Protein AF-T1A5P3-F1 (afdb_monomer_lite)

InterPro domains:
  IPR001851 ABC transporter, permease [PF02653] (2-160)
  IPR043428 High-affinity branched-chain amino acid transport system permease protein LivM-like [PTHR30482] (2-160)
  IPR043428 High-affinity branched-chain amino acid transport system permease protein LivM-like [cd06581] (1-160)

Organism: NCBI:txid410659

Radius of gyration: 18.09 Å; chains: 1; bounding box: 48×28×43 Å

Foldseek 3Di:
DVVQQVADAPQLVLLVVQLVLQLLLCCPVVVDDNVVSSVRSLVRSLVVLVVVLVLVVDDHPSSNVVSVVSSVVSLCVLQPPVCCVRQVHVVGGDDPDPDDPVVVVVVVVVVVVVVVVVVVPLCPDPLRVLSNVNNVPVVVSVVVVRPSSVSVSVVSSVSD

Structure (mmCIF, N/CA/C/O backbone):
data_AF-T1A5P3-F1
#
_entry.id   AF-T1A5P3-F1
#
loop_
_atom_site.group_PDB
_atom_site.id
_atom_site.type_symbol
_atom_site.label_atom_id
_atom_site.label_alt_id
_atom_site.label_comp_id
_atom_site.label_asym_id
_atom_site.label_entity_id
_atom_site.label_seq_id
_atom_site.pdbx_PDB_ins_code
_atom_site.Cartn_x
_atom_site.Cartn_y
_atom_site.Cartn_z
_atom_site.occupancy
_atom_site.B_iso_or_equiv
_atom_site.auth_seq_id
_atom_site.auth_comp_id
_atom_site.auth_asym_id
_atom_site.auth_atom_id
_atom_site.pdbx_PDB_model_num
ATOM 1 N N . LEU A 1 1 ? -6.539 3.726 6.568 1.00 57.22 1 LEU A N 1
ATOM 2 C CA . LEU A 1 1 ? -6.542 3.248 7.975 1.00 57.22 1 LEU A CA 1
ATOM 3 C C . LEU A 1 1 ? -6.589 4.391 8.999 1.00 57.22 1 LEU A C 1
ATOM 5 O O . LEU A 1 1 ? -7.622 4.535 9.638 1.00 57.22 1 LEU A O 1
ATOM 9 N N . TYR A 1 2 ? -5.571 5.257 9.094 1.00 52.81 2 TYR A N 1
ATOM 10 C CA . TYR A 1 2 ? -5.428 6.242 10.188 1.00 52.81 2 TYR A CA 1
ATOM 11 C C . TYR A 1 2 ? -6.625 7.185 10.435 1.00 52.81 2 TYR A C 1
ATOM 13 O O . TYR A 1 2 ? -6.952 7.483 11.578 1.00 52.81 2 TYR A O 1
ATOM 21 N N . GLY A 1 3 ? -7.345 7.597 9.385 1.00 58.69 3 GLY A N 1
ATOM 22 C CA . GLY A 1 3 ? -8.524 8.464 9.531 1.00 58.69 3 GLY A CA 1
ATOM 23 C C . GLY A 1 3 ? -9.823 7.747 9.917 1.00 58.69 3 GLY A C 1
ATOM 24 O O . GLY A 1 3 ? -10.703 8.368 10.507 1.00 58.69 3 GLY A O 1
ATOM 25 N N . PHE A 1 4 ? -9.955 6.454 9.608 1.00 59.78 4 PHE A N 1
ATOM 26 C CA . PHE A 1 4 ? -11.230 5.738 9.731 1.00 59.78 4 PHE A CA 1
ATOM 27 C C . PHE A 1 4 ? -11.232 4.702 10.851 1.00 59.78 4 PHE A C 1
ATOM 29 O O . PHE A 1 4 ? -12.252 4.585 11.499 1.00 59.78 4 PHE A O 1
ATOM 36 N N . THR A 1 5 ? -10.128 3.995 11.124 1.00 61.25 5 THR A N 1
ATOM 37 C CA . THR A 1 5 ? -10.111 2.870 12.083 1.00 61.25 5 THR A CA 1
ATOM 38 C C . THR A 1 5 ? -9.527 3.203 13.453 1.00 61.25 5 THR A C 1
ATOM 40 O O . THR A 1 5 ? -9.577 2.362 14.343 1.00 61.25 5 THR A O 1
ATOM 43 N N . GLY A 1 6 ? -8.940 4.391 13.636 1.00 60.41 6 GLY A N 1
ATOM 44 C CA . GLY A 1 6 ? -8.290 4.795 14.895 1.00 60.41 6 GLY A CA 1
ATOM 45 C C . GLY A 1 6 ? -6.915 4.163 15.136 1.00 60.41 6 GLY A C 1
ATOM 46 O O . GLY A 1 6 ? -6.222 4.541 16.074 1.00 60.41 6 GLY A O 1
ATOM 47 N N . TYR A 1 7 ? -6.487 3.241 14.271 1.00 67.00 7 TYR A N 1
ATOM 48 C CA . TYR A 1 7 ? -5.153 2.648 14.294 1.00 67.00 7 TYR A CA 1
ATOM 49 C C . TYR A 1 7 ? -4.200 3.461 13.423 1.00 67.00 7 TYR A C 1
ATOM 51 O O . TYR A 1 7 ? -4.523 3.771 12.275 1.00 67.00 7 TYR A O 1
ATOM 59 N N . LEU A 1 8 ? -3.005 3.753 13.940 1.00 67.44 8 LEU A N 1
ATOM 60 C CA . LEU A 1 8 ? -1.910 4.370 13.190 1.00 67.44 8 LEU A CA 1
ATOM 61 C C . LEU A 1 8 ? -0.916 3.297 12.733 1.00 67.44 8 LEU A C 1
ATOM 63 O O . LEU A 1 8 ? 0.024 3.001 13.467 1.00 67.44 8 LEU A O 1
ATOM 67 N N . PRO A 1 9 ? -1.096 2.665 11.563 1.00 73.88 9 PRO A N 1
ATOM 68 C CA . PRO A 1 9 ? -0.044 1.843 10.988 1.00 73.88 9 PRO A CA 1
ATOM 69 C C . PRO A 1 9 ? 1.048 2.764 10.444 1.00 73.88 9 PRO A C 1
ATOM 71 O O . PRO A 1 9 ? 0.818 3.488 9.479 1.00 73.88 9 PRO A O 1
ATOM 74 N N . PHE A 1 10 ? 2.242 2.721 11.024 1.00 77.19 10 PHE A N 1
ATOM 75 C CA . PHE A 1 10 ? 3.423 3.335 10.411 1.00 77.19 10 PHE A CA 1
ATOM 76 C C . PHE A 1 10 ? 4.039 2.434 9.327 1.00 77.19 10 PHE A C 1
ATOM 78 O O . PHE A 1 10 ? 4.780 2.908 8.475 1.00 77.19 10 PHE A O 1
ATOM 85 N N . GLY A 1 11 ? 3.683 1.146 9.313 1.00 79.00 11 GLY A N 1
ATOM 86 C CA . GLY A 1 11 ? 4.242 0.144 8.404 1.00 79.00 11 GLY A CA 1
ATOM 87 C C . GLY A 1 11 ? 3.749 0.154 6.954 1.00 79.00 11 GLY A C 1
ATOM 88 O O . GLY A 1 11 ? 4.204 -0.684 6.181 1.00 79.00 11 GLY A O 1
ATOM 89 N N . TYR A 1 12 ? 2.847 1.059 6.550 1.00 81.81 12 TYR A N 1
ATOM 90 C CA . TYR A 1 12 ? 2.316 1.092 5.172 1.00 81.81 12 TYR A CA 1
ATOM 91 C C . TYR A 1 12 ? 3.414 1.307 4.115 1.00 81.81 12 TYR A C 1
ATOM 93 O O . TYR A 1 12 ? 3.299 0.833 2.987 1.00 81.81 12 TYR A O 1
ATOM 101 N N . VAL A 1 13 ? 4.514 1.962 4.505 1.00 86.12 13 VAL A N 1
ATOM 102 C CA . VAL A 1 13 ? 5.706 2.156 3.667 1.00 86.12 13 VAL A CA 1
ATOM 103 C C . VAL A 1 13 ? 6.320 0.816 3.249 1.00 86.12 13 VAL A C 1
ATOM 105 O O . VAL A 1 13 ? 6.843 0.707 2.145 1.00 86.12 13 VAL A O 1
ATOM 108 N N . GLY A 1 14 ? 6.210 -0.225 4.083 1.00 86.56 14 GLY A N 1
ATOM 109 C CA . GLY A 1 14 ? 6.681 -1.570 3.750 1.00 86.56 14 GLY A CA 1
ATOM 110 C C . GLY A 1 14 ? 5.899 -2.208 2.599 1.00 86.56 14 GLY A C 1
ATOM 111 O O . GLY A 1 14 ? 6.506 -2.811 1.717 1.00 86.56 14 GLY A O 1
ATOM 112 N N . PHE A 1 15 ? 4.573 -2.031 2.565 1.00 88.31 15 PHE A N 1
ATOM 113 C CA . PHE A 1 15 ? 3.734 -2.528 1.467 1.00 88.31 15 PHE A CA 1
ATOM 114 C C . PHE A 1 15 ? 3.964 -1.756 0.175 1.00 88.31 15 PHE A C 1
ATOM 116 O O . PHE A 1 15 ? 4.165 -2.358 -0.877 1.00 88.31 15 PHE A O 1
ATOM 123 N N . TYR A 1 16 ? 4.042 -0.427 0.272 1.00 87.50 16 TYR A N 1
ATOM 124 C CA . TYR A 1 16 ? 4.423 0.407 -0.863 1.00 87.50 16 TYR A CA 1
ATOM 125 C C . TYR A 1 16 ? 5.784 -0.017 -1.436 1.00 87.50 16 TYR A C 1
ATOM 127 O O . TYR A 1 16 ? 5.924 -0.209 -2.643 1.00 87.50 16 TYR A O 1
ATOM 135 N N . GLY A 1 17 ? 6.767 -0.226 -0.555 1.00 87.56 17 GLY A N 1
ATOM 136 C CA . GLY A 1 17 ? 8.099 -0.693 -0.914 1.00 87.56 17 GLY A CA 1
ATOM 137 C C . GLY A 1 17 ? 8.065 -2.032 -1.642 1.00 87.56 17 GLY A C 1
ATOM 138 O O . GLY A 1 17 ? 8.588 -2.117 -2.748 1.00 87.56 17 GLY A O 1
ATOM 139 N N . ILE A 1 18 ? 7.421 -3.060 -1.077 1.00 89.62 18 ILE A N 1
ATOM 140 C CA . ILE A 1 18 ? 7.408 -4.391 -1.700 1.00 89.62 18 ILE A CA 1
ATOM 141 C C . ILE A 1 18 ? 6.643 -4.414 -3.026 1.00 89.62 18 ILE A C 1
ATOM 143 O O . ILE A 1 18 ? 7.068 -5.099 -3.952 1.00 89.62 18 ILE A O 1
ATOM 147 N N . GLY A 1 19 ? 5.553 -3.648 -3.148 1.00 88.38 19 GLY A N 1
ATOM 148 C CA . GLY A 1 19 ? 4.781 -3.556 -4.384 1.00 88.38 19 GLY A CA 1
ATOM 149 C C . GLY A 1 19 ? 5.577 -2.887 -5.503 1.00 88.38 19 GLY A C 1
ATOM 150 O O . GLY A 1 19 ? 5.660 -3.424 -6.608 1.00 88.38 19 GLY A O 1
ATOM 151 N N . ALA A 1 20 ? 6.232 -1.761 -5.204 1.00 87.62 20 ALA A N 1
ATOM 152 C CA . ALA A 1 20 ? 7.091 -1.065 -6.160 1.00 87.62 20 ALA A CA 1
ATOM 153 C C . ALA A 1 20 ? 8.302 -1.920 -6.569 1.00 87.62 20 ALA A C 1
ATOM 155 O O . ALA A 1 20 ? 8.635 -2.011 -7.754 1.00 87.62 20 ALA A O 1
ATOM 156 N N . TYR A 1 21 ? 8.937 -2.590 -5.604 1.00 87.94 21 TYR A N 1
ATOM 157 C CA . TYR A 1 21 ? 10.079 -3.463 -5.867 1.00 87.94 21 TYR A CA 1
ATOM 158 C C . TYR A 1 21 ? 9.684 -4.706 -6.665 1.00 87.94 21 TYR A C 1
ATOM 160 O O . TYR A 1 21 ? 10.353 -5.052 -7.633 1.00 87.94 21 TYR A O 1
ATOM 168 N N . GLY A 1 22 ? 8.567 -5.344 -6.306 1.00 87.31 22 GLY A N 1
ATOM 169 C CA . GLY A 1 22 ? 8.022 -6.499 -7.015 1.00 87.31 22 GLY A CA 1
ATOM 170 C C . GLY A 1 22 ? 7.652 -6.169 -8.459 1.00 87.31 22 GLY A C 1
ATOM 171 O O . GLY A 1 22 ? 7.980 -6.938 -9.359 1.00 87.31 22 GLY A O 1
ATOM 172 N N . ALA A 1 23 ? 7.050 -4.999 -8.703 1.00 87.19 23 ALA A N 1
ATOM 173 C CA . ALA A 1 23 ? 6.792 -4.517 -10.058 1.00 87.19 23 ALA A CA 1
ATOM 174 C C . ALA A 1 23 ? 8.096 -4.256 -10.830 1.00 87.19 23 ALA A C 1
ATOM 176 O O . ALA A 1 23 ? 8.216 -4.650 -11.986 1.00 87.19 23 ALA A O 1
ATOM 177 N N . SER A 1 24 ? 9.098 -3.652 -10.188 1.00 85.12 24 SER A N 1
ATOM 178 C CA . SER A 1 24 ? 10.391 -3.360 -10.822 1.00 85.12 24 SER A CA 1
ATOM 179 C C . SER A 1 24 ? 11.148 -4.638 -11.204 1.00 85.12 24 SER A C 1
ATOM 181 O O . SER A 1 24 ? 11.644 -4.742 -12.323 1.00 85.12 24 SER A O 1
ATOM 183 N N . LEU A 1 25 ? 11.165 -5.642 -10.322 1.00 84.88 25 LEU A N 1
ATOM 184 C CA . LEU A 1 25 ? 11.726 -6.971 -10.596 1.00 84.88 25 LEU A CA 1
ATOM 185 C C . LEU A 1 25 ? 10.986 -7.680 -11.731 1.00 84.88 25 LEU A C 1
ATOM 187 O O . LEU A 1 25 ? 11.605 -8.231 -12.634 1.00 84.88 25 LEU A O 1
ATOM 191 N N . ALA A 1 26 ? 9.654 -7.611 -11.740 1.00 86.25 26 ALA A N 1
ATOM 192 C CA . ALA A 1 26 ? 8.853 -8.176 -12.820 1.00 86.25 26 ALA A CA 1
ATOM 193 C C . ALA A 1 26 ? 9.147 -7.524 -14.185 1.00 86.25 26 ALA A C 1
ATOM 195 O O . ALA A 1 26 ? 9.086 -8.190 -15.217 1.00 86.25 26 ALA A O 1
ATOM 196 N N . MET A 1 27 ? 9.492 -6.238 -14.214 1.00 84.81 27 MET A N 1
ATOM 197 C CA . MET A 1 27 ? 9.887 -5.569 -15.457 1.00 84.81 27 MET A CA 1
ATOM 198 C C . MET A 1 27 ? 11.304 -5.945 -15.900 1.00 84.81 27 MET A C 1
ATOM 200 O O . MET A 1 27 ? 11.531 -6.070 -17.099 1.00 84.81 27 MET A O 1
ATOM 204 N N . LEU A 1 28 ? 12.243 -6.137 -14.969 1.00 82.56 28 LEU A N 1
ATOM 205 C CA . LEU A 1 28 ? 13.641 -6.439 -15.298 1.00 82.56 28 LEU A CA 1
ATOM 206 C C . LEU A 1 28 ? 13.896 -7.919 -15.589 1.00 82.56 28 LEU A C 1
ATOM 208 O O . LEU A 1 28 ? 14.503 -8.241 -16.604 1.00 82.56 28 LEU A O 1
ATOM 212 N N . ASP A 1 29 ? 13.420 -8.815 -14.727 1.00 82.25 29 ASP A N 1
ATOM 213 C CA . ASP A 1 29 ? 13.712 -10.245 -14.841 1.00 82.25 29 ASP A CA 1
ATOM 214 C C . ASP A 1 29 ? 12.717 -10.935 -15.779 1.00 82.25 29 ASP A C 1
ATOM 216 O O . ASP A 1 29 ? 13.093 -11.693 -16.676 1.00 82.25 29 ASP A O 1
ATOM 220 N N . LEU A 1 30 ? 11.424 -10.637 -15.614 1.00 80.38 30 LEU A N 1
ATOM 221 C CA . LEU A 1 30 ? 10.350 -11.259 -16.398 1.00 80.38 30 LEU A CA 1
ATOM 222 C C . LEU A 1 30 ? 10.035 -10.496 -17.694 1.00 80.38 30 LEU A C 1
ATOM 224 O O . LEU A 1 30 ? 9.206 -10.963 -18.474 1.00 80.38 30 LEU A O 1
ATOM 228 N N . HIS A 1 31 ? 10.682 -9.346 -17.933 1.00 81.94 31 HIS A N 1
ATOM 229 C CA . HIS A 1 31 ? 10.485 -8.503 -19.121 1.00 81.94 31 HIS A CA 1
ATOM 230 C C . HIS A 1 31 ? 9.005 -8.157 -19.376 1.00 81.94 31 HIS A C 1
ATOM 232 O O . HIS A 1 31 ? 8.563 -7.998 -20.518 1.00 81.94 31 HIS A O 1
ATOM 238 N N . LEU A 1 32 ? 8.211 -8.071 -18.303 1.00 83.81 32 LEU A N 1
ATOM 239 C CA . LEU A 1 32 ? 6.784 -7.795 -18.396 1.00 83.81 32 LEU A CA 1
ATOM 240 C C . LEU A 1 32 ? 6.533 -6.326 -18.743 1.00 83.81 32 LEU A C 1
ATOM 242 O O . LEU A 1 32 ? 7.243 -5.420 -18.306 1.00 83.81 32 LEU A O 1
ATOM 246 N N . ALA A 1 33 ? 5.455 -6.083 -19.492 1.00 84.81 33 ALA A N 1
ATOM 247 C CA . ALA A 1 33 ? 4.965 -4.731 -19.726 1.00 84.81 33 ALA A CA 1
ATOM 248 C C . ALA A 1 33 ? 4.577 -4.039 -18.393 1.00 84.81 33 ALA A C 1
ATOM 250 O O . ALA A 1 33 ? 4.252 -4.720 -17.415 1.00 84.81 33 ALA A O 1
ATOM 251 N N . PRO A 1 34 ? 4.530 -2.693 -18.340 1.00 81.62 34 PRO A N 1
ATOM 252 C CA . PRO A 1 34 ? 4.302 -1.959 -17.090 1.00 81.62 34 PRO A CA 1
ATOM 253 C C . PRO A 1 34 ? 3.006 -2.341 -16.357 1.00 81.62 34 PRO A C 1
ATOM 255 O O . PRO A 1 34 ? 2.985 -2.447 -15.135 1.00 81.62 34 PRO A O 1
ATOM 258 N N . VAL A 1 35 ? 1.919 -2.585 -17.098 1.00 86.44 35 VAL A N 1
ATOM 259 C CA . VAL A 1 35 ? 0.608 -2.930 -16.523 1.00 86.44 35 VAL A CA 1
ATOM 260 C C . VAL A 1 35 ? 0.615 -4.304 -15.829 1.00 86.44 35 VAL A C 1
ATOM 262 O O . VAL A 1 35 ? 0.271 -4.357 -14.649 1.00 86.44 35 VAL A O 1
ATOM 265 N N . PRO A 1 36 ? 1.012 -5.419 -16.480 1.00 87.25 36 PRO A N 1
ATOM 266 C CA . PRO A 1 36 ? 1.089 -6.714 -15.802 1.00 87.25 36 PRO A CA 1
ATOM 267 C C . PRO A 1 36 ? 2.133 -6.744 -14.678 1.00 87.25 36 PRO A C 1
ATOM 269 O O . PRO A 1 36 ? 1.903 -7.407 -13.668 1.00 87.25 36 PRO A O 1
ATOM 272 N N . ALA A 1 37 ? 3.232 -5.993 -14.798 1.00 87.88 37 ALA A N 1
ATOM 273 C CA . ALA A 1 37 ? 4.204 -5.862 -13.716 1.00 87.88 37 ALA A CA 1
ATOM 274 C C . ALA A 1 37 ? 3.620 -5.153 -12.480 1.00 87.88 37 ALA A C 1
ATOM 276 O O . ALA A 1 37 ? 3.848 -5.593 -11.354 1.00 87.88 37 ALA A O 1
ATOM 277 N N . LEU A 1 38 ? 2.805 -4.108 -12.675 1.00 87.81 38 LEU A N 1
ATOM 278 C CA . LEU A 1 38 ? 2.087 -3.440 -11.586 1.00 87.81 38 LEU A CA 1
ATOM 279 C C . LEU A 1 38 ? 1.142 -4.410 -10.862 1.00 87.81 38 LEU A C 1
ATOM 281 O O . LEU A 1 38 ? 1.131 -4.461 -9.634 1.00 87.81 38 LEU A O 1
ATOM 285 N N . VAL A 1 39 ? 0.380 -5.209 -11.618 1.00 90.88 39 VAL A N 1
ATOM 286 C CA . VAL A 1 39 ? -0.529 -6.219 -11.052 1.00 90.88 39 VAL A CA 1
ATOM 287 C C . VAL A 1 39 ? 0.253 -7.271 -10.265 1.00 90.88 39 VAL A C 1
ATOM 289 O O . VAL A 1 39 ? -0.160 -7.644 -9.170 1.00 90.88 39 VAL A O 1
ATOM 292 N N . PHE A 1 40 ? 1.405 -7.711 -10.773 1.00 91.12 40 PHE A N 1
ATOM 293 C CA . PHE A 1 40 ? 2.281 -8.626 -10.046 1.00 91.12 40 PHE A CA 1
ATOM 294 C C . PHE A 1 40 ? 2.756 -8.023 -8.715 1.00 91.12 40 PHE A C 1
ATOM 296 O O . PHE A 1 40 ? 2.620 -8.662 -7.673 1.00 91.12 40 PHE A O 1
ATOM 303 N N . GLY A 1 41 ? 3.229 -6.772 -8.724 1.00 89.75 41 GLY A N 1
ATOM 304 C CA . GLY A 1 41 ? 3.615 -6.050 -7.508 1.00 89.75 41 GLY A CA 1
ATOM 305 C C . GLY A 1 41 ? 2.474 -5.938 -6.491 1.00 89.75 41 GLY A C 1
ATOM 306 O O . GLY A 1 41 ? 2.677 -6.213 -5.309 1.00 89.75 41 GLY A O 1
ATOM 307 N N . MET A 1 42 ? 1.257 -5.626 -6.951 1.00 90.75 42 MET A N 1
ATOM 308 C CA . MET A 1 42 ? 0.055 -5.602 -6.105 1.00 90.75 42 MET A CA 1
ATOM 309 C C . MET A 1 42 ? -0.221 -6.965 -5.461 1.00 90.75 42 MET A C 1
ATOM 311 O O . MET A 1 42 ? -0.464 -7.045 -4.260 1.00 90.75 42 MET A O 1
ATOM 315 N N . VAL A 1 43 ? -0.148 -8.054 -6.232 1.00 92.69 43 VAL A N 1
ATOM 316 C CA . VAL A 1 43 ? -0.361 -9.410 -5.702 1.00 92.69 43 VAL A CA 1
ATOM 317 C C . VAL A 1 43 ? 0.683 -9.749 -4.636 1.00 92.69 43 VAL A C 1
ATOM 319 O O . VAL A 1 43 ? 0.324 -10.271 -3.582 1.00 92.69 43 VAL A O 1
ATOM 322 N N . VAL A 1 44 ? 1.956 -9.412 -4.861 1.00 91.81 44 VAL A N 1
ATOM 323 C CA . VAL A 1 44 ? 3.031 -9.632 -3.878 1.00 91.81 44 VAL A CA 1
ATOM 324 C C . VAL A 1 44 ? 2.775 -8.846 -2.587 1.00 91.81 44 VAL A C 1
ATOM 326 O O . VAL A 1 44 ? 2.912 -9.405 -1.496 1.00 91.81 44 VAL A O 1
ATOM 329 N N . ALA A 1 45 ? 2.352 -7.583 -2.687 1.00 91.56 45 ALA A N 1
ATOM 330 C CA . ALA A 1 45 ? 2.019 -6.763 -1.523 1.00 91.56 45 ALA A CA 1
ATOM 331 C C . ALA A 1 45 ? 0.839 -7.342 -0.724 1.00 91.56 45 ALA A C 1
ATOM 333 O O . ALA A 1 45 ? 0.929 -7.476 0.499 1.00 91.56 45 ALA A O 1
ATOM 334 N N . VAL A 1 46 ? -0.222 -7.784 -1.406 1.00 91.38 46 VAL A N 1
ATOM 335 C CA . VAL A 1 46 ? -1.387 -8.430 -0.779 1.00 91.38 46 VAL A CA 1
ATOM 336 C C . VAL A 1 46 ? -0.999 -9.739 -0.088 1.00 91.38 46 VAL A C 1
ATOM 338 O O . VAL A 1 46 ? -1.416 -9.984 1.046 1.00 91.38 46 VAL A O 1
ATOM 341 N N . VAL A 1 47 ? -0.171 -10.575 -0.721 1.00 92.44 47 VAL A N 1
ATOM 342 C CA . VAL A 1 47 ? 0.333 -11.816 -0.110 1.00 92.44 47 VAL A CA 1
ATOM 343 C C . VAL A 1 47 ? 1.129 -11.510 1.157 1.00 92.44 47 VAL A C 1
ATOM 345 O O . VAL A 1 47 ? 0.921 -12.153 2.188 1.00 92.44 47 VAL A O 1
ATOM 348 N N . LEU A 1 48 ? 1.988 -10.490 1.131 1.00 89.88 48 LEU A N 1
ATOM 349 C CA . LEU A 1 48 ? 2.723 -10.077 2.321 1.00 89.88 48 LEU A CA 1
ATOM 350 C C . LEU A 1 48 ? 1.790 -9.560 3.423 1.00 89.88 48 LEU A C 1
ATOM 352 O O . LEU A 1 48 ? 1.974 -9.880 4.597 1.00 89.88 48 LEU A O 1
ATOM 356 N N . ALA A 1 49 ? 0.760 -8.799 3.062 1.00 88.25 49 ALA A N 1
ATOM 357 C CA . ALA A 1 49 ? -0.237 -8.323 4.010 1.00 88.25 49 ALA A CA 1
ATOM 358 C C . ALA A 1 49 ? -1.003 -9.477 4.674 1.00 88.25 49 ALA A C 1
ATOM 360 O O . ALA A 1 49 ? -1.285 -9.397 5.872 1.00 88.25 49 ALA A O 1
ATOM 361 N N . LEU A 1 50 ? -1.277 -10.566 3.946 1.00 89.94 50 LEU A N 1
ATOM 362 C CA . LEU A 1 50 ? -1.844 -11.795 4.511 1.00 89.94 50 LEU A CA 1
ATOM 363 C C . LEU A 1 50 ? -0.881 -12.471 5.496 1.00 89.94 50 LEU A C 1
ATOM 365 O O . LEU A 1 50 ? -1.308 -12.874 6.577 1.00 89.94 50 LEU A O 1
ATOM 369 N N . ILE A 1 51 ? 0.414 -12.542 5.175 1.00 90.62 51 ILE A N 1
ATOM 370 C CA . ILE A 1 51 ? 1.441 -13.087 6.083 1.00 90.62 51 ILE A CA 1
ATOM 371 C C . ILE A 1 51 ? 1.533 -12.250 7.367 1.00 90.62 51 ILE A C 1
ATOM 373 O O . ILE A 1 51 ? 1.659 -12.795 8.462 1.00 90.62 51 ILE A O 1
ATOM 377 N N . LEU A 1 52 ? 1.416 -10.926 7.247 1.00 88.38 52 LEU A N 1
ATOM 378 C CA . LEU A 1 52 ? 1.458 -9.986 8.367 1.00 88.38 52 LEU A CA 1
ATOM 379 C C . LEU A 1 52 ? 0.108 -9.805 9.081 1.00 88.38 52 LEU A C 1
ATOM 381 O O . LEU A 1 52 ? 0.026 -9.040 10.042 1.00 88.38 52 LEU A O 1
ATOM 385 N N . MET A 1 53 ? -0.937 -10.541 8.689 1.00 86.75 53 MET A N 1
ATOM 386 C CA . MET A 1 53 ? -2.251 -10.503 9.339 1.00 86.75 53 MET A CA 1
ATOM 387 C C . MET A 1 53 ? -2.207 -10.712 10.870 1.00 86.75 53 MET A C 1
ATOM 389 O O . MET A 1 53 ? -2.981 -10.044 11.562 1.00 86.75 53 MET A O 1
ATOM 393 N N . PRO A 1 54 ? -1.316 -11.546 11.458 1.00 87.31 54 PRO A N 1
ATOM 394 C CA . PRO A 1 54 ? -1.218 -11.692 12.911 1.00 87.31 54 PRO A CA 1
ATOM 395 C C . PRO A 1 54 ? -0.924 -10.387 13.663 1.00 87.31 54 PRO A C 1
ATOM 397 O O . PRO A 1 54 ? -1.285 -10.285 14.835 1.00 87.31 54 PRO A O 1
ATOM 400 N N . LEU A 1 55 ? -0.343 -9.373 13.006 1.00 85.50 55 LEU A N 1
ATOM 401 C CA . LEU A 1 55 ? -0.126 -8.051 13.603 1.00 85.50 55 LEU A CA 1
ATOM 402 C C . LEU A 1 55 ? -1.438 -7.388 14.032 1.00 85.50 55 LEU A C 1
ATOM 404 O O . LEU A 1 55 ? -1.449 -6.667 15.023 1.00 85.50 55 LEU A O 1
ATOM 408 N N . LEU A 1 56 ? -2.556 -7.679 13.355 1.00 81.94 56 LEU A N 1
ATOM 409 C CA . LEU A 1 56 ? -3.880 -7.136 13.686 1.00 81.94 56 LEU A CA 1
ATOM 410 C C . LEU A 1 56 ? -4.416 -7.609 15.049 1.00 81.94 56 LEU A C 1
ATOM 412 O O . LEU A 1 56 ? -5.426 -7.085 15.516 1.00 81.94 56 LEU A O 1
ATOM 416 N N . ARG A 1 57 ? -3.757 -8.584 15.695 1.00 81.56 57 ARG A N 1
ATOM 417 C CA . ARG A 1 57 ? -4.053 -8.992 17.079 1.00 81.56 57 ARG A CA 1
ATOM 418 C C . ARG A 1 57 ? -3.559 -7.975 18.111 1.00 81.56 57 ARG A C 1
ATOM 420 O O . ARG A 1 57 ? -4.020 -8.000 19.248 1.00 81.56 57 ARG A O 1
ATOM 427 N N . LEU A 1 58 ? -2.622 -7.105 17.736 1.00 82.81 58 LEU A N 1
ATOM 428 C CA . LEU A 1 58 ? -2.110 -6.040 18.593 1.00 82.81 58 LEU A CA 1
ATOM 429 C C . LEU A 1 58 ? -3.057 -4.837 18.554 1.00 82.81 58 LEU A C 1
ATOM 431 O O . LEU A 1 58 ? -3.619 -4.508 17.509 1.00 82.81 58 LEU A O 1
ATOM 435 N N . SER A 1 59 ? -3.208 -4.151 19.686 1.00 74.81 59 SER A N 1
ATOM 436 C CA . SER A 1 59 ? -4.063 -2.969 19.817 1.00 74.81 59 SER A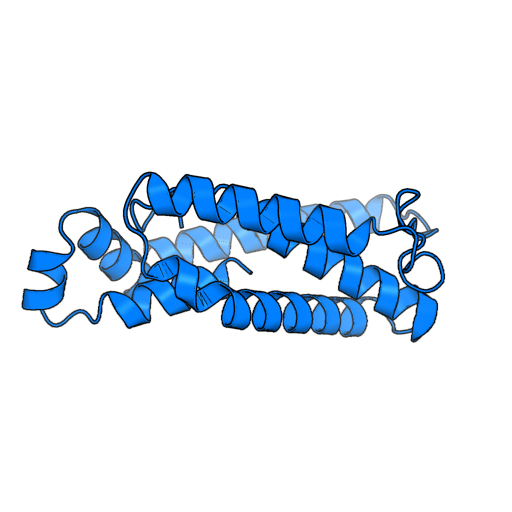 CA 1
ATOM 437 C C . SER A 1 59 ? -3.253 -1.695 20.089 1.00 74.81 59 SER A C 1
ATOM 439 O O . SER A 1 59 ? -2.183 -1.725 20.703 1.00 74.81 59 SER A O 1
ATOM 441 N N . GLY A 1 60 ? -3.757 -0.556 19.603 1.00 78.81 60 GLY A N 1
ATOM 442 C CA . GLY A 1 60 ? -3.206 0.770 19.901 1.00 78.81 60 GLY A CA 1
ATOM 443 C C . GLY A 1 60 ? -1.739 0.950 19.491 1.00 78.81 60 GLY A C 1
ATOM 444 O O . GLY A 1 60 ? -1.351 0.639 18.365 1.00 78.81 60 GLY A O 1
ATOM 445 N N . ALA A 1 61 ? -0.917 1.456 20.414 1.00 84.38 61 ALA A N 1
ATOM 446 C CA . ALA A 1 61 ? 0.491 1.772 20.160 1.00 84.38 61 ALA A CA 1
ATOM 447 C C . ALA A 1 61 ? 1.342 0.540 19.803 1.00 84.38 61 ALA A C 1
ATOM 449 O O . ALA A 1 61 ? 2.264 0.645 18.992 1.00 84.38 61 ALA A O 1
ATOM 450 N N . TYR A 1 62 ? 1.015 -0.636 20.349 1.00 87.12 62 TYR A N 1
ATOM 451 C CA . TYR A 1 62 ? 1.738 -1.874 20.047 1.00 87.12 62 TYR A CA 1
ATOM 452 C C . TYR A 1 62 ? 1.615 -2.253 18.572 1.00 87.12 62 TYR A C 1
ATOM 454 O O . TYR A 1 62 ? 2.600 -2.655 17.955 1.00 87.12 62 TYR A O 1
ATOM 462 N N . PHE A 1 63 ? 0.431 -2.060 17.984 1.00 85.50 63 PHE A N 1
ATOM 463 C CA . PHE A 1 63 ? 0.224 -2.261 16.553 1.00 85.50 63 PHE A CA 1
ATOM 464 C C . PHE A 1 63 ? 1.062 -1.288 15.720 1.00 85.50 63 PHE A C 1
ATOM 466 O O . PHE A 1 63 ? 1.711 -1.699 14.758 1.00 85.50 63 PHE A O 1
ATOM 473 N N . SER A 1 64 ? 1.095 -0.009 16.103 1.00 86.00 64 SER A N 1
ATOM 474 C CA . SER A 1 64 ? 1.892 1.004 15.407 1.00 86.00 64 SER A CA 1
ATOM 475 C C . SER A 1 64 ? 3.374 0.637 15.379 1.00 86.00 64 SER A C 1
ATOM 477 O O . SER A 1 64 ? 3.970 0.602 14.301 1.00 86.00 64 SER A O 1
ATOM 479 N N . ILE A 1 65 ? 3.942 0.289 16.537 1.00 89.94 65 ILE A N 1
ATOM 480 C CA . ILE A 1 65 ? 5.354 -0.091 16.675 1.00 89.94 65 ILE A CA 1
ATOM 481 C C . ILE A 1 65 ? 5.648 -1.378 15.898 1.00 89.94 65 ILE A C 1
ATOM 483 O O . ILE A 1 65 ? 6.616 -1.432 15.142 1.00 89.94 65 ILE A O 1
ATOM 487 N N . ALA A 1 66 ? 4.795 -2.397 16.023 1.00 90.25 66 ALA A N 1
ATOM 488 C CA . ALA A 1 66 ? 4.992 -3.660 15.322 1.00 90.25 66 ALA A CA 1
ATOM 489 C C . ALA A 1 66 ? 4.879 -3.503 13.796 1.00 90.25 66 ALA A C 1
ATOM 491 O O . ALA A 1 66 ? 5.644 -4.121 13.061 1.00 90.25 66 ALA A O 1
ATOM 492 N N . SER A 1 67 ? 3.988 -2.633 13.306 1.00 89.19 67 SER A N 1
ATOM 493 C CA . SER A 1 67 ? 3.885 -2.328 11.874 1.00 89.19 67 SER A CA 1
ATOM 494 C C . SER A 1 67 ? 5.144 -1.634 11.340 1.00 89.19 67 SER A C 1
ATOM 496 O O . SER A 1 67 ? 5.626 -1.985 10.265 1.00 89.19 67 SER A O 1
ATOM 498 N N . LEU A 1 68 ? 5.723 -0.702 12.107 1.00 90.88 68 LEU A N 1
ATOM 499 C CA . LEU A 1 68 ? 6.988 -0.053 11.761 1.00 90.88 68 LEU A CA 1
ATOM 500 C C . LEU A 1 68 ? 8.130 -1.079 11.718 1.00 90.88 68 LEU A C 1
ATOM 502 O O . LEU A 1 68 ? 8.881 -1.137 10.745 1.00 90.88 68 LEU A O 1
ATOM 506 N N . ALA A 1 69 ? 8.221 -1.936 12.737 1.00 91.44 69 ALA A N 1
ATOM 507 C CA . ALA A 1 69 ? 9.209 -3.008 12.787 1.00 91.44 69 ALA A CA 1
ATOM 508 C C . ALA A 1 69 ? 9.060 -3.975 11.601 1.00 91.44 69 ALA A C 1
ATOM 510 O O . ALA A 1 69 ? 10.061 -4.363 11.005 1.00 91.44 69 ALA A O 1
ATOM 511 N N . ALA A 1 70 ? 7.827 -4.301 11.200 1.00 90.69 70 ALA A N 1
ATOM 512 C CA . ALA A 1 70 ? 7.565 -5.110 10.015 1.00 90.69 70 ALA A CA 1
ATOM 513 C C . ALA A 1 70 ? 8.051 -4.422 8.729 1.00 90.69 70 ALA A C 1
ATOM 515 O O . ALA A 1 70 ? 8.726 -5.064 7.929 1.00 90.69 70 ALA A O 1
ATOM 516 N N . SER A 1 71 ? 7.801 -3.116 8.550 1.00 90.69 71 SER A N 1
ATOM 517 C CA . SER A 1 71 ? 8.356 -2.377 7.402 1.00 90.69 71 SER A CA 1
ATOM 518 C C . SER A 1 71 ? 9.883 -2.378 7.377 1.00 90.69 71 SER A C 1
ATOM 520 O O . SER A 1 71 ? 10.482 -2.544 6.317 1.00 90.69 71 SER A O 1
ATOM 522 N N . GLN A 1 72 ? 10.517 -2.284 8.546 1.00 91.44 72 GLN A N 1
ATOM 523 C CA . GLN A 1 72 ? 11.969 -2.324 8.649 1.00 91.44 72 GLN A CA 1
ATOM 524 C C . GLN A 1 72 ? 12.527 -3.727 8.370 1.00 91.44 72 GLN A C 1
ATOM 526 O O . GLN A 1 72 ? 13.561 -3.863 7.721 1.00 91.44 72 GLN A O 1
ATOM 531 N N . ALA A 1 73 ? 11.835 -4.779 8.813 1.00 90.75 73 ALA A N 1
ATOM 532 C CA . ALA A 1 73 ? 12.193 -6.156 8.495 1.00 90.75 73 ALA A CA 1
ATOM 533 C C . ALA A 1 73 ? 12.127 -6.412 6.981 1.00 90.75 73 ALA A C 1
ATOM 535 O O . ALA A 1 73 ? 13.056 -6.992 6.427 1.00 90.75 73 ALA A O 1
ATOM 536 N N . ILE A 1 74 ? 11.084 -5.917 6.302 1.00 89.50 74 ILE A N 1
ATOM 537 C CA . ILE A 1 74 ? 10.963 -5.991 4.837 1.00 89.50 74 ILE A CA 1
ATOM 538 C C . ILE A 1 74 ? 12.155 -5.305 4.167 1.00 89.50 74 ILE A C 1
ATOM 540 O O . ILE A 1 74 ? 12.781 -5.895 3.289 1.00 89.50 74 ILE A O 1
ATOM 544 N N . TYR A 1 75 ? 12.506 -4.096 4.614 1.00 87.94 75 TYR A N 1
ATOM 545 C CA . TYR A 1 75 ? 13.670 -3.377 4.098 1.00 87.94 75 TYR A CA 1
ATOM 546 C C . TYR A 1 75 ? 14.956 -4.203 4.233 1.00 87.94 75 TYR A C 1
ATOM 548 O O . TYR A 1 75 ? 15.658 -4.388 3.243 1.00 87.94 75 TYR A O 1
ATOM 556 N N . TYR A 1 76 ? 15.227 -4.766 5.416 1.00 88.00 76 TYR A N 1
ATOM 557 C CA . TYR A 1 76 ? 16.427 -5.578 5.642 1.00 88.00 76 TYR A CA 1
ATOM 558 C C . TYR A 1 76 ? 16.464 -6.865 4.813 1.00 88.00 76 TYR A C 1
ATOM 560 O O . TYR A 1 76 ? 17.542 -7.295 4.404 1.00 88.00 76 TYR A O 1
ATOM 568 N N . VAL A 1 77 ? 15.306 -7.480 4.553 1.00 86.62 77 VAL A N 1
ATOM 569 C CA . VAL A 1 77 ? 15.209 -8.655 3.676 1.00 86.62 77 VAL A CA 1
ATOM 570 C C . VAL A 1 77 ? 15.548 -8.276 2.236 1.00 86.62 77 VAL A C 1
ATOM 572 O O . VAL A 1 77 ? 16.336 -8.970 1.599 1.00 86.62 77 VAL A O 1
ATOM 575 N N . ILE A 1 78 ? 15.008 -7.162 1.733 1.00 84.31 78 ILE A N 1
ATOM 576 C CA . ILE A 1 78 ? 15.273 -6.685 0.367 1.00 84.31 78 ILE A CA 1
ATOM 577 C C . ILE A 1 78 ? 16.740 -6.257 0.209 1.00 84.31 78 ILE A C 1
ATOM 579 O O . ILE A 1 78 ? 17.379 -6.592 -0.789 1.00 84.31 78 ILE A O 1
ATOM 583 N N . SER A 1 79 ? 17.296 -5.566 1.209 1.00 82.75 79 SER A N 1
ATOM 584 C CA . SER A 1 79 ? 18.674 -5.065 1.198 1.00 82.75 79 SER A CA 1
ATOM 585 C C . SER A 1 79 ? 19.723 -6.131 1.528 1.00 82.75 79 SER A C 1
ATOM 587 O O . SER A 1 79 ? 20.900 -5.800 1.679 1.00 82.75 79 SER A O 1
ATOM 589 N N . ASN A 1 80 ? 19.322 -7.388 1.721 1.00 82.06 80 ASN A N 1
ATOM 590 C CA . ASN A 1 80 ? 20.227 -8.446 2.139 1.00 82.06 80 ASN A CA 1
ATOM 591 C C . ASN A 1 80 ? 21.291 -8.710 1.048 1.00 82.06 80 ASN A C 1
ATOM 593 O O . ASN A 1 80 ? 20.929 -9.031 -0.087 1.00 82.06 80 ASN A O 1
ATOM 597 N N . PRO A 1 81 ? 22.599 -8.643 1.375 1.00 71.62 81 PRO A N 1
ATOM 598 C CA . PRO A 1 81 ? 23.681 -8.909 0.427 1.00 71.62 81 PRO A CA 1
ATOM 599 C C . PRO A 1 81 ? 23.622 -10.296 -0.231 1.00 71.62 81 PRO A C 1
ATOM 601 O O . PRO A 1 81 ? 24.078 -10.472 -1.355 1.00 71.62 81 PRO A O 1
ATOM 604 N N . SER A 1 82 ? 23.029 -11.295 0.427 1.00 74.06 82 SER A N 1
ATOM 605 C CA . SER A 1 82 ? 22.844 -12.630 -0.158 1.00 74.06 82 SER A CA 1
ATOM 606 C C . SER A 1 82 ? 21.850 -12.645 -1.325 1.00 74.06 82 SER A C 1
ATOM 608 O O . SER A 1 82 ? 21.880 -13.566 -2.136 1.00 74.06 82 SER A O 1
ATOM 610 N N . LEU A 1 83 ? 20.978 -11.636 -1.423 1.00 71.62 83 LEU A N 1
ATOM 611 C CA . LEU A 1 83 ? 19.964 -11.497 -2.469 1.00 71.62 83 LEU A CA 1
ATOM 612 C C . LEU A 1 83 ? 20.385 -10.550 -3.604 1.00 71.62 83 LEU A C 1
ATOM 614 O O . LEU A 1 83 ? 19.567 -10.268 -4.474 1.00 71.62 83 LEU A O 1
ATOM 618 N N . ILE A 1 84 ? 21.651 -10.112 -3.660 1.00 69.62 84 ILE A N 1
ATOM 619 C CA . ILE A 1 84 ? 22.144 -9.172 -4.689 1.00 69.62 84 ILE A CA 1
ATOM 620 C C . ILE A 1 84 ? 21.821 -9.636 -6.115 1.00 69.62 84 ILE A C 1
ATOM 622 O O . ILE A 1 84 ? 21.459 -8.808 -6.941 1.00 69.62 84 ILE A O 1
ATOM 626 N N . GLY A 1 85 ? 21.891 -10.940 -6.399 1.00 62.44 85 GLY A N 1
ATOM 627 C CA . GLY A 1 85 ? 21.603 -11.473 -7.735 1.00 62.44 85 GLY A CA 1
ATOM 628 C C . GLY A 1 85 ? 20.153 -11.298 -8.205 1.00 62.44 85 GLY A C 1
ATOM 629 O O . GLY A 1 85 ? 19.908 -11.418 -9.397 1.00 62.44 85 GLY A O 1
ATOM 630 N N . LEU A 1 86 ? 19.216 -11.018 -7.293 1.00 66.12 86 LEU A N 1
ATOM 631 C CA . LEU A 1 86 ? 17.806 -10.782 -7.606 1.00 66.12 86 LEU A CA 1
ATOM 632 C C . LEU A 1 86 ? 17.415 -9.338 -7.278 1.00 66.12 86 LEU A C 1
ATOM 634 O O . LEU A 1 86 ? 16.906 -8.627 -8.126 1.00 66.12 86 LEU A O 1
ATOM 638 N N . THR A 1 87 ? 17.694 -8.858 -6.064 1.00 68.88 87 THR A N 1
ATOM 639 C CA . THR A 1 87 ? 17.265 -7.524 -5.622 1.00 68.88 87 THR A CA 1
ATOM 640 C C . THR A 1 87 ? 18.249 -6.410 -5.971 1.00 68.88 87 THR A C 1
ATOM 642 O O . THR A 1 87 ? 17.915 -5.254 -5.785 1.00 68.88 87 THR A O 1
ATOM 645 N N . ASN A 1 88 ? 19.471 -6.694 -6.433 1.00 70.69 88 ASN A N 1
ATOM 646 C CA . ASN A 1 88 ? 20.605 -5.749 -6.386 1.00 70.69 88 ASN A CA 1
ATOM 647 C C . ASN A 1 88 ? 20.980 -5.288 -4.957 1.00 70.69 88 ASN A C 1
ATOM 649 O O . ASN A 1 88 ? 21.853 -4.434 -4.775 1.00 70.69 88 ASN A O 1
ATOM 653 N N . GLY A 1 89 ? 20.376 -5.883 -3.920 1.00 69.50 89 GLY A N 1
ATOM 654 C CA . GLY A 1 89 ? 20.703 -5.644 -2.519 1.00 69.50 89 GLY A CA 1
ATOM 655 C C . GLY A 1 89 ? 20.570 -4.165 -2.110 1.00 69.50 89 GLY A C 1
ATOM 656 O O . GLY A 1 89 ? 19.558 -3.531 -2.415 1.00 69.50 89 GLY A O 1
ATOM 657 N N . PRO A 1 90 ? 21.565 -3.581 -1.412 1.00 66.69 90 PRO A N 1
ATOM 658 C CA . PRO A 1 90 ? 21.497 -2.198 -0.933 1.00 66.69 90 PRO A CA 1
ATOM 659 C C . PRO A 1 90 ? 21.508 -1.143 -2.048 1.00 66.69 90 PRO A C 1
ATOM 661 O O . PRO A 1 90 ? 21.157 0.006 -1.790 1.00 66.69 90 PRO A O 1
ATOM 664 N N . TYR A 1 91 ? 21.935 -1.505 -3.263 1.00 69.06 91 TYR A N 1
ATOM 665 C CA . TYR A 1 91 ? 22.063 -0.567 -4.383 1.00 69.06 91 TYR A CA 1
ATOM 666 C C . TYR A 1 91 ? 20.712 -0.208 -5.013 1.00 69.06 91 TYR A C 1
ATOM 668 O O . TYR A 1 91 ? 20.599 0.824 -5.672 1.00 69.06 91 TYR A O 1
ATOM 676 N N . GLY A 1 92 ? 19.679 -1.015 -4.754 1.00 69.81 92 GLY A N 1
ATOM 677 C CA . GLY A 1 92 ? 18.338 -0.783 -5.270 1.00 69.81 92 GLY A CA 1
ATOM 678 C C . GLY A 1 92 ? 18.2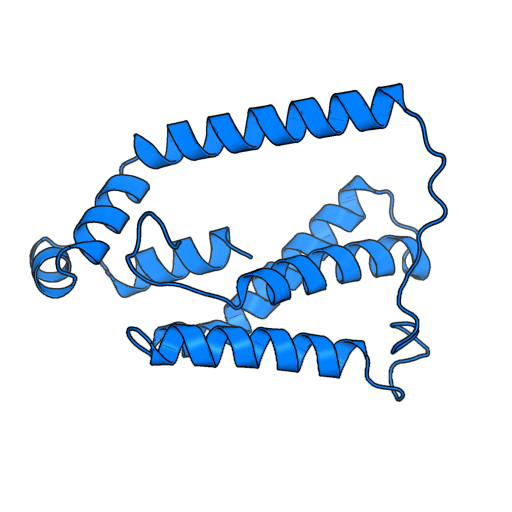13 -1.041 -6.770 1.00 69.81 92 GLY A C 1
ATOM 679 O O . GLY A 1 92 ? 19.155 -1.441 -7.452 1.00 69.81 92 GLY A O 1
ATOM 680 N N . ILE A 1 93 ? 17.005 -0.812 -7.278 1.00 75.00 93 ILE A N 1
ATOM 681 C CA . ILE A 1 93 ? 16.654 -1.018 -8.679 1.00 75.00 93 ILE A CA 1
ATOM 682 C C . ILE A 1 93 ? 16.286 0.334 -9.284 1.00 75.00 93 ILE A C 1
ATOM 684 O O . ILE A 1 93 ? 15.454 1.054 -8.734 1.00 75.00 93 ILE A O 1
ATOM 688 N N . SER A 1 94 ? 16.885 0.666 -10.426 1.00 71.88 94 SER A N 1
ATOM 689 C CA . SER A 1 94 ? 16.533 1.851 -11.206 1.00 71.88 94 SER A CA 1
ATOM 690 C C . SER A 1 94 ? 16.074 1.420 -12.591 1.00 71.88 94 SER A C 1
ATOM 692 O O . SER A 1 94 ? 16.834 0.810 -13.342 1.00 71.88 94 SER A O 1
ATOM 694 N N . LEU A 1 95 ? 14.820 1.717 -12.930 1.00 70.00 95 LEU A N 1
ATOM 695 C CA . LEU A 1 95 ? 14.313 1.519 -14.282 1.00 70.00 95 LEU A CA 1
ATOM 696 C C . LEU A 1 95 ? 14.709 2.724 -15.136 1.00 70.00 95 LEU A C 1
ATOM 698 O O . LEU A 1 95 ? 14.307 3.854 -14.857 1.00 70.00 95 LEU A O 1
ATOM 702 N N . ALA A 1 96 ? 15.455 2.477 -16.211 1.00 65.69 96 ALA A N 1
ATOM 703 C CA . ALA A 1 96 ? 15.693 3.469 -17.251 1.00 65.69 96 ALA A CA 1
ATOM 704 C C . ALA A 1 96 ? 14.401 3.666 -18.064 1.00 65.69 96 ALA A C 1
ATOM 706 O O . ALA A 1 96 ? 14.197 3.042 -19.102 1.00 65.69 96 ALA A O 1
ATOM 707 N N . ALA A 1 97 ? 13.487 4.490 -17.556 1.00 64.69 97 ALA A N 1
ATOM 708 C C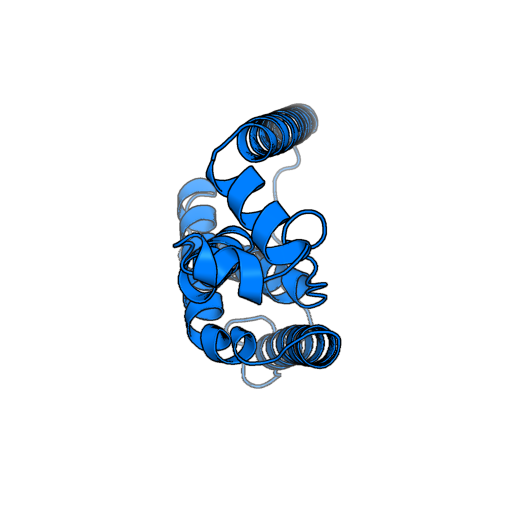A . ALA A 1 97 ? 12.264 4.840 -18.264 1.00 64.69 97 ALA A CA 1
ATOM 709 C C . ALA A 1 97 ? 12.519 6.000 -19.237 1.00 64.69 97 ALA A C 1
ATOM 711 O O . ALA A 1 97 ? 13.153 6.997 -18.885 1.00 64.69 97 ALA A O 1
ATOM 712 N N . SER A 1 98 ? 11.984 5.899 -20.455 1.00 65.12 98 SER A N 1
ATOM 713 C CA . SER A 1 98 ? 11.876 7.042 -21.362 1.00 65.12 98 SER A CA 1
ATOM 714 C C . SER A 1 98 ? 10.918 8.060 -20.743 1.00 65.12 98 SER A C 1
ATOM 716 O O . SER A 1 98 ? 9.712 7.827 -20.671 1.00 65.12 98 SER A O 1
ATOM 718 N N . TYR A 1 99 ? 11.465 9.162 -20.236 1.00 68.69 99 TYR A N 1
ATOM 719 C CA . TYR A 1 99 ? 10.681 10.198 -19.575 1.00 68.69 99 TYR A CA 1
ATOM 720 C C . TYR A 1 99 ? 9.933 11.041 -20.610 1.00 68.69 99 TYR A C 1
ATOM 722 O O . TYR A 1 99 ? 10.507 11.922 -21.247 1.00 68.69 99 TYR A O 1
ATOM 730 N N . ASP A 1 100 ? 8.639 10.774 -20.757 1.00 81.38 100 ASP A N 1
ATOM 731 C CA . ASP A 1 100 ? 7.707 11.683 -21.417 1.00 81.38 100 ASP A CA 1
ATOM 732 C C . ASP A 1 100 ? 7.021 12.547 -20.348 1.00 81.38 100 ASP A C 1
ATOM 734 O O . ASP A 1 100 ? 6.263 12.055 -19.501 1.00 81.38 100 ASP A O 1
ATOM 738 N N . ALA A 1 101 ? 7.316 13.849 -20.374 1.00 83.19 101 ALA A N 1
ATOM 739 C CA . ALA A 1 101 ? 6.796 14.817 -19.416 1.00 83.19 101 ALA A CA 1
ATOM 740 C C . ALA A 1 101 ? 5.265 14.937 -19.485 1.00 83.19 101 ALA A C 1
ATOM 742 O O . ALA A 1 101 ? 4.612 15.083 -18.451 1.00 83.19 101 ALA A O 1
ATOM 743 N N . THR A 1 102 ? 4.678 14.845 -20.682 1.00 87.44 102 THR A N 1
ATOM 744 C CA . THR A 1 102 ? 3.229 14.976 -20.867 1.00 87.44 102 THR A CA 1
ATOM 745 C C . THR A 1 102 ? 2.511 13.729 -20.367 1.00 87.44 102 THR A C 1
ATOM 747 O O . THR A 1 102 ? 1.549 13.843 -19.605 1.00 87.44 102 THR A O 1
ATOM 750 N N . ALA A 1 103 ? 3.011 12.540 -20.717 1.00 84.38 103 ALA A N 1
ATOM 751 C CA . ALA A 1 103 ? 2.440 11.283 -20.238 1.00 84.38 103 ALA A CA 1
ATOM 752 C C . ALA A 1 103 ? 2.541 11.151 -18.708 1.00 84.38 103 ALA A C 1
ATOM 754 O O . ALA A 1 103 ? 1.566 10.774 -18.055 1.00 84.38 103 ALA A O 1
ATOM 755 N N . SER A 1 104 ? 3.682 11.532 -18.123 1.00 83.69 104 SER A N 1
ATOM 756 C CA . SER A 1 104 ? 3.896 11.496 -16.669 1.00 83.69 104 SER A CA 1
ATOM 757 C C . SER A 1 104 ? 2.969 12.462 -15.927 1.00 83.69 104 SER A C 1
ATOM 759 O O . SER A 1 104 ? 2.384 12.099 -14.906 1.00 83.69 104 SER A O 1
ATOM 761 N N . TYR A 1 105 ? 2.774 13.672 -16.461 1.00 88.19 105 TYR A N 1
ATOM 762 C CA . TYR A 1 105 ? 1.866 14.658 -15.875 1.00 88.19 105 TYR A CA 1
ATOM 763 C C . TYR A 1 105 ? 0.405 14.193 -15.912 1.00 88.19 105 TYR A C 1
ATOM 765 O O . TYR A 1 105 ? -0.296 14.270 -14.901 1.00 88.19 105 TYR A O 1
ATOM 773 N N . ILE A 1 106 ? -0.049 13.653 -17.050 1.00 89.38 106 ILE A N 1
ATOM 774 C CA . ILE A 1 106 ? -1.404 13.097 -17.182 1.00 89.38 106 ILE A CA 1
ATOM 775 C C . ILE A 1 106 ? -1.588 11.918 -16.221 1.00 89.38 106 ILE A C 1
ATOM 777 O O . ILE A 1 106 ? -2.601 11.859 -15.526 1.00 89.38 106 ILE A O 1
ATOM 781 N N . ALA A 1 107 ? -0.608 11.015 -16.120 1.00 86.50 107 ALA A N 1
ATOM 782 C CA . ALA A 1 107 ? -0.662 9.893 -15.187 1.00 86.50 107 ALA A CA 1
ATOM 783 C C . ALA A 1 107 ? -0.778 10.365 -13.728 1.00 86.50 107 ALA A C 1
ATOM 785 O O . ALA A 1 107 ? -1.642 9.877 -13.000 1.00 86.50 107 ALA A O 1
ATOM 786 N N . MET A 1 108 ? 0.014 11.360 -13.308 1.00 87.75 108 MET A N 1
ATOM 787 C CA . MET A 1 108 ? -0.099 11.954 -11.969 1.00 87.75 108 MET A CA 1
ATOM 788 C C . MET A 1 108 ? -1.477 12.579 -11.728 1.00 87.75 108 MET A C 1
ATOM 790 O O . MET A 1 108 ? -2.068 12.355 -10.672 1.00 87.75 108 MET A O 1
ATOM 794 N N . ALA A 1 109 ? -2.016 13.324 -12.699 1.00 92.19 109 ALA A N 1
ATOM 795 C CA . ALA A 1 109 ? -3.338 13.938 -12.589 1.00 92.19 109 ALA A CA 1
ATOM 796 C C . ALA A 1 109 ? -4.458 12.888 -12.484 1.00 92.19 109 ALA A C 1
ATOM 798 O O . ALA A 1 109 ? -5.366 13.033 -11.662 1.00 92.19 109 ALA A O 1
ATOM 799 N N . VAL A 1 110 ? -4.374 11.803 -13.261 1.00 93.00 110 VAL A N 1
ATOM 800 C CA . VAL A 1 110 ? -5.316 10.676 -13.203 1.00 93.00 110 VAL A CA 1
ATOM 801 C C . VAL A 1 110 ? -5.226 9.961 -11.855 1.00 93.00 110 VAL A C 1
ATOM 803 O O . VAL A 1 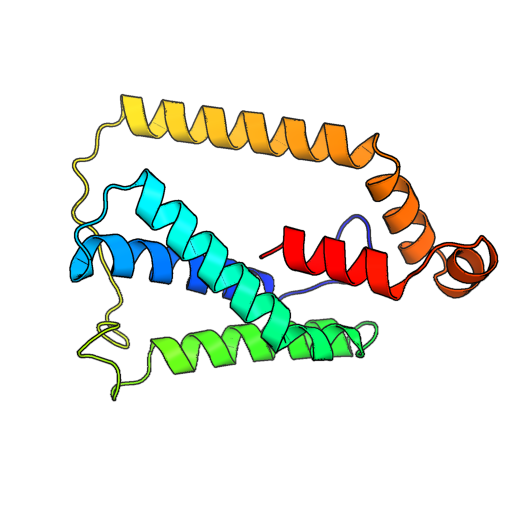110 ? -6.257 9.733 -11.227 1.00 93.00 110 VAL A O 1
ATOM 806 N N . ILE A 1 111 ? -4.018 9.656 -11.369 1.00 90.38 111 ILE A N 1
ATOM 807 C CA . ILE A 1 111 ? -3.810 9.014 -10.060 1.00 90.38 111 ILE A CA 1
ATOM 808 C C . ILE A 1 111 ? -4.355 9.899 -8.935 1.00 90.38 111 ILE A C 1
ATOM 810 O O . ILE A 1 111 ? -5.057 9.409 -8.049 1.00 90.38 111 ILE A O 1
ATOM 814 N N . LEU A 1 112 ? -4.097 11.209 -8.989 1.00 93.19 112 LEU A N 1
ATOM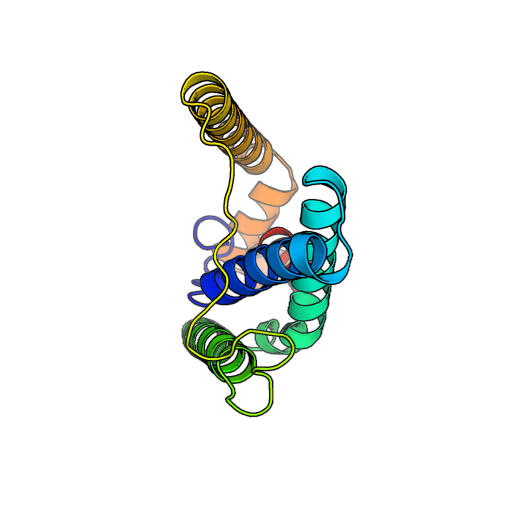 815 C CA . LEU A 1 112 ? -4.638 12.163 -8.028 1.00 93.19 112 LEU A CA 1
ATOM 816 C C . LEU A 1 112 ? -6.171 12.164 -8.063 1.00 93.19 112 LEU A C 1
ATOM 818 O O . LEU A 1 112 ? -6.802 11.977 -7.023 1.00 93.19 112 LEU A O 1
ATOM 822 N N . GLY A 1 113 ? -6.773 12.306 -9.246 1.00 95.38 113 GLY A N 1
ATOM 823 C CA . GLY A 1 113 ? -8.226 12.296 -9.418 1.00 95.38 113 GLY A CA 1
ATOM 824 C C . GLY A 1 113 ? -8.873 11.009 -8.900 1.00 95.38 113 GLY A C 1
ATOM 825 O O . GLY A 1 113 ? -9.848 11.068 -8.149 1.00 95.38 113 GLY A O 1
ATOM 826 N N . LEU A 1 114 ? -8.291 9.852 -9.228 1.00 93.69 114 LEU A N 1
ATOM 827 C CA . LEU A 1 114 ? -8.736 8.546 -8.738 1.00 93.69 114 LEU A CA 1
ATOM 828 C C . LEU A 1 114 ? -8.615 8.440 -7.218 1.00 93.69 114 LEU A C 1
ATOM 830 O O . LEU A 1 114 ? -9.566 8.013 -6.567 1.00 93.69 114 LEU A O 1
ATOM 834 N N . SER A 1 115 ? -7.493 8.867 -6.632 1.00 89.25 115 SER A N 1
ATOM 835 C CA . SER A 1 115 ? -7.301 8.818 -5.178 1.00 89.25 115 SER A CA 1
ATOM 836 C C . SER A 1 115 ? -8.352 9.651 -4.436 1.00 89.25 115 SER A C 1
ATOM 838 O O . SER A 1 115 ? -8.963 9.171 -3.479 1.00 89.25 115 SER A O 1
ATOM 840 N N . VAL A 1 116 ? -8.649 10.860 -4.925 1.00 92.06 116 VAL A N 1
ATOM 841 C CA . VAL A 1 116 ? -9.684 11.733 -4.357 1.00 92.06 116 VAL A CA 1
ATOM 842 C C . VAL A 1 116 ? -11.066 11.100 -4.510 1.00 92.06 116 VAL A C 1
ATOM 844 O O . VAL A 1 116 ? -11.822 11.039 -3.538 1.00 92.06 116 VAL A O 1
ATOM 847 N N . ALA A 1 117 ? -11.393 10.579 -5.695 1.00 92.69 117 ALA A N 1
ATOM 848 C CA . ALA A 1 117 ? -12.670 9.918 -5.948 1.00 92.69 117 ALA A CA 1
ATOM 849 C C . ALA A 1 117 ? -12.881 8.701 -5.030 1.00 92.69 117 ALA A C 1
ATOM 851 O O . ALA A 1 117 ? -13.948 8.564 -4.429 1.00 92.69 117 ALA A O 1
ATOM 852 N N . ILE A 1 118 ? -11.851 7.865 -4.854 1.00 90.06 118 ILE A N 1
ATOM 853 C CA . ILE A 1 118 ? -11.873 6.696 -3.965 1.00 90.06 118 ILE A CA 1
ATOM 854 C C . ILE A 1 118 ? -12.099 7.126 -2.515 1.00 90.06 118 ILE A C 1
ATOM 856 O O . ILE A 1 118 ? -12.944 6.545 -1.835 1.00 90.06 118 ILE A O 1
ATOM 860 N N . VAL A 1 119 ? -11.409 8.166 -2.037 1.00 86.81 119 VAL A N 1
ATOM 861 C CA . VAL A 1 119 ? -11.588 8.674 -0.666 1.00 86.81 119 VAL A CA 1
ATOM 862 C C . VAL A 1 119 ? -13.008 9.202 -0.448 1.00 86.81 119 VAL A C 1
ATOM 864 O O . VAL A 1 119 ? -13.629 8.894 0.572 1.00 86.81 119 VAL A O 1
ATOM 867 N N . LEU A 1 120 ? -13.552 9.963 -1.402 1.00 88.50 120 LEU A N 1
ATOM 868 C CA . LEU A 1 120 ? -14.921 10.481 -1.323 1.00 88.50 120 LEU A CA 1
ATOM 869 C C . LEU A 1 120 ? -15.961 9.354 -1.342 1.00 88.50 120 LEU A C 1
ATOM 871 O O . LEU A 1 120 ? -16.924 9.396 -0.571 1.00 88.50 120 LEU A O 1
ATOM 875 N N . TYR A 1 121 ? -15.748 8.338 -2.179 1.00 89.06 121 TYR A N 1
ATOM 876 C CA . TYR A 1 121 ? -16.596 7.154 -2.238 1.00 89.06 121 TYR A CA 1
ATOM 877 C C . TYR A 1 121 ? -16.539 6.357 -0.930 1.00 89.06 121 TYR A C 1
ATOM 879 O O . TYR A 1 121 ? -17.585 6.092 -0.335 1.00 89.06 121 TYR A O 1
ATOM 887 N N . LEU A 1 122 ? -15.339 6.054 -0.415 1.00 85.75 122 LEU A N 1
ATOM 888 C CA . LEU A 1 122 ? -15.175 5.334 0.852 1.00 85.75 122 LEU A CA 1
ATOM 889 C C . LEU A 1 122 ? -15.852 6.073 2.003 1.00 85.75 122 LEU A C 1
ATOM 891 O O . LEU A 1 122 ? -16.546 5.440 2.796 1.00 85.75 122 LEU A O 1
ATOM 895 N N . ARG A 1 123 ? -15.708 7.402 2.067 1.00 82.00 123 ARG A N 1
ATOM 896 C CA . ARG A 1 123 ? -16.306 8.223 3.126 1.00 82.00 123 ARG A CA 1
ATOM 897 C C . ARG A 1 123 ? -17.836 8.163 3.135 1.00 82.00 123 ARG A C 1
ATOM 899 O O . ARG A 1 123 ? -18.425 8.274 4.203 1.00 82.00 123 ARG A O 1
ATOM 906 N N . ARG A 1 124 ? -18.475 8.000 1.971 1.00 84.56 124 ARG A N 1
ATOM 907 C CA . ARG A 1 124 ? -19.940 7.861 1.845 1.00 84.56 124 ARG A CA 1
ATOM 908 C C . ARG A 1 124 ? -20.420 6.409 1.915 1.00 84.56 124 ARG A C 1
ATOM 910 O O . ARG A 1 124 ? -21.610 6.170 2.093 1.00 84.56 124 ARG A O 1
ATOM 917 N N . SER A 1 125 ? -19.522 5.444 1.746 1.00 87.75 125 SER A N 1
ATOM 918 C CA . SER A 1 125 ? -19.854 4.021 1.739 1.00 87.75 125 SER A CA 1
ATOM 919 C C . SER A 1 125 ? -20.175 3.480 3.138 1.00 87.75 125 SER A C 1
ATOM 921 O O . SER A 1 125 ? -19.691 3.989 4.151 1.00 87.75 125 SER A O 1
ATOM 923 N N . ARG A 1 126 ? -20.937 2.376 3.187 1.00 84.94 126 ARG A N 1
ATOM 924 C CA . ARG A 1 126 ? -21.188 1.607 4.421 1.00 84.94 126 ARG A CA 1
ATOM 925 C C . ARG A 1 126 ? -19.892 1.198 5.116 1.00 84.94 126 ARG A C 1
ATOM 927 O O . ARG A 1 126 ? -19.780 1.392 6.316 1.00 84.94 126 ARG A O 1
ATOM 934 N N . PHE A 1 127 ? -18.902 0.746 4.349 1.00 85.12 127 PHE A N 1
ATOM 935 C CA . PHE A 1 127 ? -17.591 0.354 4.862 1.00 85.12 127 PHE A CA 1
ATOM 936 C C . PHE A 1 127 ? -16.913 1.485 5.650 1.00 85.12 127 PHE A C 1
ATOM 938 O O . PHE A 1 127 ? -16.495 1.284 6.785 1.00 85.12 127 PHE A O 1
ATOM 945 N N . GLY A 1 128 ? -16.873 2.704 5.101 1.00 83.88 128 GLY A N 1
ATOM 946 C CA . GLY A 1 128 ? -16.275 3.854 5.787 1.00 83.88 128 GLY A CA 1
ATOM 947 C C . GLY A 1 128 ? -16.979 4.219 7.098 1.00 83.88 128 GLY A C 1
ATOM 948 O O . GLY A 1 128 ? -16.304 4.522 8.081 1.00 83.88 128 GLY A O 1
ATOM 949 N N . MET A 1 129 ? -18.314 4.145 7.131 1.00 84.19 129 MET A N 1
ATOM 950 C CA . MET A 1 129 ? -19.105 4.372 8.349 1.00 84.19 129 MET A CA 1
ATOM 951 C C . MET A 1 129 ? -18.867 3.281 9.399 1.00 84.19 129 MET A C 1
ATOM 953 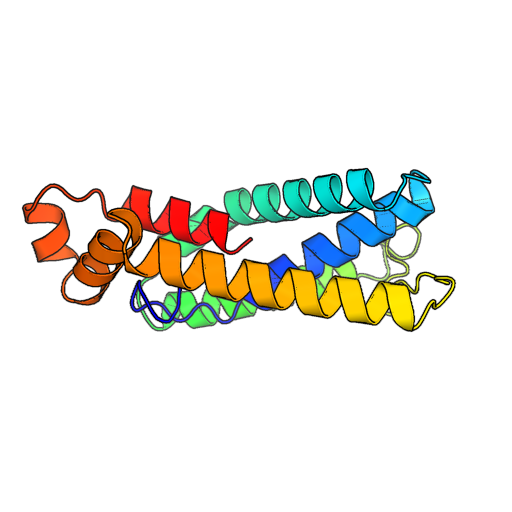O O . MET A 1 129 ? -18.684 3.584 10.574 1.00 84.19 129 MET A O 1
ATOM 957 N N . THR A 1 130 ? -18.802 2.017 8.978 1.00 86.69 130 THR A N 1
ATOM 958 C CA . THR A 1 130 ? -18.493 0.885 9.859 1.00 86.69 130 THR A CA 1
ATOM 959 C C . THR A 1 130 ? -17.103 1.018 10.477 1.00 86.69 130 THR A C 1
ATOM 961 O O . THR A 1 130 ? -16.941 0.800 11.675 1.00 86.69 130 THR A O 1
ATOM 964 N N . LEU A 1 131 ? -16.102 1.440 9.698 1.00 84.38 131 LEU A N 1
ATOM 965 C CA . LEU A 1 131 ? -14.765 1.700 10.228 1.00 84.38 131 LEU A CA 1
ATOM 966 C C . LEU A 1 131 ? -14.766 2.836 11.264 1.00 84.38 131 LEU A C 1
ATOM 968 O O . LEU A 1 131 ? -14.118 2.681 12.296 1.00 84.38 131 LEU A O 1
ATOM 972 N N . GLN A 1 132 ? -15.517 3.923 11.030 1.00 84.38 132 GLN A N 1
ATOM 973 C CA . GLN A 1 132 ? -15.665 5.017 12.005 1.00 84.38 132 GLN A CA 1
ATOM 974 C C . GLN A 1 132 ? -16.309 4.534 13.309 1.00 84.38 132 GLN A C 1
ATOM 976 O O . GLN A 1 132 ? -15.787 4.826 14.378 1.00 84.38 132 GLN A O 1
ATOM 981 N N . ALA A 1 133 ? -17.358 3.712 13.233 1.00 85.00 133 ALA A N 1
ATOM 982 C CA . ALA A 1 133 ? -17.968 3.121 14.424 1.00 85.00 133 ALA A CA 1
ATOM 983 C C . ALA A 1 133 ? -16.973 2.246 15.214 1.00 85.00 133 ALA A C 1
ATOM 985 O O . ALA A 1 133 ? -16.909 2.329 16.436 1.00 85.00 133 ALA A O 1
ATOM 986 N N . ILE A 1 134 ? -16.143 1.455 14.517 1.00 85.25 134 ILE A N 1
ATOM 987 C CA . ILE A 1 134 ? -15.072 0.650 15.136 1.00 85.25 134 ILE A CA 1
ATOM 988 C C . ILE A 1 134 ? -14.006 1.531 15.807 1.00 85.25 134 ILE A C 1
ATOM 990 O O . ILE A 1 134 ? -13.388 1.101 16.784 1.00 85.25 134 ILE A O 1
ATOM 994 N N . ARG A 1 135 ? -13.740 2.721 15.255 1.00 82.50 135 ARG A N 1
ATOM 995 C CA . ARG A 1 135 ? -12.790 3.689 15.813 1.00 82.50 135 ARG A CA 1
ATOM 996 C C . ARG A 1 135 ? -13.301 4.310 17.112 1.00 82.50 135 ARG A C 1
ATOM 998 O O . ARG A 1 135 ? -12.479 4.525 17.998 1.00 82.50 135 ARG A O 1
ATOM 1005 N N . ASP A 1 136 ? -14.592 4.620 17.188 1.00 84.00 136 ASP A N 1
ATOM 1006 C CA . ASP A 1 136 ? -15.185 5.293 18.347 1.00 84.00 136 ASP A CA 1
ATOM 1007 C C . ASP A 1 136 ? -15.282 4.346 19.548 1.00 84.00 136 ASP A C 1
ATOM 1009 O O . ASP A 1 136 ? -14.724 4.633 20.606 1.00 84.00 136 ASP A O 1
ATOM 1013 N N . ASP A 1 137 ? -15.927 3.190 19.371 1.00 84.56 137 ASP A N 1
ATOM 1014 C CA . ASP A 1 137 ? -15.923 2.120 20.367 1.00 84.56 137 ASP A CA 1
ATOM 1015 C C . ASP A 1 137 ? -16.070 0.744 19.690 1.00 84.56 137 ASP A C 1
ATOM 1017 O O . ASP A 1 137 ? -17.159 0.383 19.224 1.00 84.56 137 ASP A O 1
ATOM 1021 N N . PRO A 1 138 ? -14.995 -0.067 19.649 1.00 83.12 138 PRO A N 1
ATOM 1022 C CA . PRO A 1 138 ? -15.048 -1.383 19.033 1.00 83.12 138 PRO A CA 1
ATOM 1023 C C . PRO A 1 138 ? -15.984 -2.347 19.771 1.00 83.12 138 PRO A C 1
ATOM 1025 O O . PRO A 1 138 ? -16.549 -3.217 19.114 1.00 83.12 138 PRO A O 1
ATOM 1028 N N . ILE A 1 139 ? -16.173 -2.197 21.089 1.00 84.50 139 ILE A N 1
ATOM 1029 C CA . ILE A 1 139 ? -17.051 -3.076 21.875 1.00 84.50 139 ILE A CA 1
ATOM 1030 C C . ILE A 1 139 ? -18.505 -2.785 21.501 1.00 84.50 139 ILE A C 1
ATOM 1032 O O . ILE A 1 139 ? -19.248 -3.696 21.145 1.00 84.50 139 ILE A O 1
ATOM 1036 N N . SER A 1 140 ? -18.901 -1.509 21.490 1.00 86.56 140 SER A N 1
ATOM 1037 C CA . SER A 1 140 ? -20.244 -1.106 21.054 1.00 86.56 140 SER A CA 1
ATOM 1038 C C . SER A 1 140 ? -20.523 -1.465 19.591 1.00 86.56 140 SER A C 1
ATOM 1040 O O . SER A 1 140 ? -21.624 -1.911 19.268 1.00 86.56 140 SER A O 1
ATOM 1042 N N . ALA A 1 141 ? -19.536 -1.324 18.701 1.00 86.62 141 ALA A N 1
ATOM 1043 C CA . ALA A 1 141 ? -19.677 -1.726 17.302 1.00 86.62 141 ALA A CA 1
ATOM 1044 C C . ALA A 1 141 ? -19.918 -3.241 17.159 1.00 86.62 141 ALA A C 1
ATOM 1046 O O . ALA A 1 141 ? -20.776 -3.660 16.380 1.00 86.62 141 ALA A O 1
ATOM 1047 N N . GLU A 1 142 ? -19.207 -4.062 17.936 1.00 86.94 142 GLU A N 1
ATOM 1048 C CA . GLU A 1 142 ? -19.393 -5.516 17.951 1.00 86.94 142 GLU A CA 1
ATOM 1049 C C . GLU A 1 142 ? -20.783 -5.907 18.476 1.00 86.94 142 GLU A C 1
ATOM 1051 O O . GLU A 1 142 ? -21.461 -6.738 17.871 1.00 86.94 142 GLU A O 1
ATOM 1056 N N . MET A 1 143 ? -21.273 -5.217 19.512 1.00 87.88 143 MET A N 1
ATOM 1057 C CA . MET A 1 143 ? -22.637 -5.389 20.035 1.00 87.88 143 MET A CA 1
ATOM 1058 C C . MET A 1 143 ? -23.720 -4.971 19.026 1.00 87.88 143 MET A C 1
ATOM 1060 O O . MET A 1 143 ? -24.815 -5.529 19.026 1.00 87.88 143 MET A O 1
ATOM 1064 N N . ALA A 1 144 ? -23.412 -4.034 18.125 1.00 88.06 144 ALA A N 1
ATOM 1065 C CA . ALA A 1 144 ? -24.279 -3.636 17.014 1.00 88.06 144 ALA A CA 1
ATOM 1066 C C . ALA A 1 144 ? -24.226 -4.604 15.808 1.00 88.06 144 ALA A C 1
ATOM 1068 O O . ALA A 1 144 ? -24.829 -4.327 14.768 1.00 88.06 144 ALA A O 1
ATOM 1069 N N . GLY A 1 145 ? -23.517 -5.735 15.924 1.00 86.25 145 GLY A N 1
ATOM 1070 C CA . GLY A 1 145 ? -23.427 -6.769 14.889 1.00 86.25 145 GLY A CA 1
ATOM 1071 C C . GLY A 1 145 ? -22.330 -6.537 13.846 1.00 86.25 145 GLY A C 1
ATOM 1072 O O . GLY A 1 145 ? -22.318 -7.203 12.808 1.00 86.25 145 GLY A O 1
ATOM 1073 N N . VAL A 1 146 ? -21.399 -5.609 14.087 1.00 87.38 146 VAL A N 1
ATOM 1074 C CA . VAL A 1 146 ? -20.251 -5.377 13.202 1.00 87.38 146 VAL A CA 1
ATOM 1075 C C . VAL A 1 146 ? -19.123 -6.349 13.537 1.00 87.38 146 VAL A C 1
ATOM 1077 O O . VAL A 1 146 ? -18.573 -6.342 14.634 1.00 87.38 146 VAL A O 1
ATOM 1080 N N . SER A 1 147 ? -18.686 -7.135 12.554 1.00 86.75 147 SER A N 1
ATOM 1081 C CA . SER A 1 147 ? -17.513 -8.001 12.699 1.00 86.75 147 SER A CA 1
ATOM 1082 C C . SER A 1 147 ? -16.209 -7.190 12.655 1.00 86.75 147 SER A C 1
ATOM 1084 O O . SER A 1 147 ? -15.605 -7.032 11.591 1.00 86.75 147 SER A O 1
ATOM 1086 N N . VAL A 1 148 ? -15.751 -6.700 13.809 1.00 82.94 148 VAL A N 1
ATOM 1087 C CA . VAL A 1 148 ? -14.568 -5.825 13.942 1.00 82.94 148 VAL A CA 1
ATOM 1088 C C . VAL A 1 148 ? -13.323 -6.414 13.269 1.00 82.94 148 VAL A C 1
ATOM 1090 O O . VAL A 1 148 ? -12.607 -5.711 12.554 1.00 82.94 148 VAL A O 1
ATOM 1093 N N . VAL A 1 149 ? -13.072 -7.713 13.463 1.00 83.94 149 VAL A N 1
ATOM 1094 C CA . VAL A 1 149 ? -11.902 -8.404 12.896 1.00 83.94 149 VAL A CA 1
ATOM 1095 C C . VAL A 1 149 ? -11.930 -8.369 11.368 1.00 83.94 149 VAL A C 1
ATOM 1097 O O . VAL A 1 149 ? -10.956 -7.950 10.751 1.00 83.94 149 VAL A O 1
ATOM 1100 N N . ARG A 1 150 ? -13.061 -8.738 10.756 1.00 85.38 150 ARG A N 1
ATOM 1101 C CA . ARG A 1 150 ? -13.218 -8.793 9.295 1.00 85.38 150 ARG A CA 1
ATOM 1102 C C . ARG A 1 150 ? -13.007 -7.425 8.654 1.00 85.38 150 ARG A C 1
ATOM 1104 O O . ARG A 1 150 ? -12.266 -7.315 7.682 1.00 85.38 150 ARG A O 1
ATOM 1111 N N . GLU A 1 151 ? -13.626 -6.389 9.212 1.00 86.44 151 GLU A N 1
ATOM 1112 C CA . GLU A 1 151 ? -13.537 -5.027 8.675 1.00 86.44 151 GLU A CA 1
ATOM 1113 C C . GLU A 1 151 ? -12.107 -4.475 8.776 1.00 86.44 151 GLU A C 1
ATOM 1115 O O . GLU A 1 151 ? -11.603 -3.854 7.837 1.00 86.44 151 GLU A O 1
ATOM 1120 N N . ARG A 1 152 ? -11.394 -4.780 9.870 1.00 82.75 152 ARG A N 1
ATOM 1121 C CA . ARG A 1 152 ? -9.970 -4.444 10.016 1.00 82.75 152 ARG A CA 1
ATOM 1122 C C . ARG A 1 152 ? -9.092 -5.195 9.020 1.00 82.75 152 ARG A C 1
ATOM 1124 O O . ARG A 1 152 ? -8.189 -4.585 8.453 1.00 82.75 152 ARG A O 1
ATOM 1131 N N . THR A 1 153 ? -9.356 -6.477 8.772 1.00 84.50 153 THR A N 1
ATOM 1132 C CA . THR A 1 153 ? -8.616 -7.263 7.776 1.00 84.50 153 THR A CA 1
ATOM 1133 C C . THR A 1 153 ? -8.817 -6.716 6.366 1.00 84.50 153 THR A C 1
ATOM 1135 O O . THR A 1 153 ? -7.844 -6.556 5.637 1.00 84.50 153 THR A O 1
ATOM 1138 N N . ILE A 1 154 ? -10.049 -6.362 5.989 1.00 85.75 154 ILE A N 1
ATOM 1139 C CA . ILE A 1 154 ? -10.327 -5.742 4.685 1.00 85.75 154 ILE A CA 1
ATOM 1140 C C . ILE A 1 154 ? -9.595 -4.402 4.575 1.00 85.75 154 ILE A C 1
ATOM 1142 O O . ILE A 1 154 ? -8.944 -4.135 3.570 1.00 85.75 154 ILE A O 1
ATOM 1146 N N . ALA A 1 155 ? -9.641 -3.574 5.622 1.00 83.25 155 ALA A N 1
ATOM 1147 C CA . ALA A 1 155 ? -8.946 -2.291 5.631 1.00 83.25 155 ALA A CA 1
ATOM 1148 C C . ALA A 1 155 ? -7.412 -2.436 5.553 1.00 83.25 155 ALA A C 1
ATOM 1150 O O . ALA A 1 155 ? -6.748 -1.584 4.961 1.00 83.25 155 ALA A O 1
ATOM 1151 N N . TRP A 1 156 ? -6.854 -3.498 6.141 1.00 83.44 156 TRP A N 1
ATOM 1152 C CA . TRP A 1 156 ? -5.436 -3.852 6.056 1.00 83.44 156 TRP A CA 1
ATOM 1153 C C . TRP A 1 156 ? -5.036 -4.261 4.640 1.00 83.44 156 TRP A C 1
ATOM 1155 O O . TRP A 1 156 ? -4.096 -3.694 4.096 1.00 83.44 156 TRP A O 1
ATOM 1165 N N . LEU A 1 157 ? -5.799 -5.165 4.021 1.00 85.12 157 LEU A N 1
ATOM 1166 C CA . LEU A 1 157 ? -5.559 -5.615 2.649 1.00 85.12 157 LEU A CA 1
ATOM 1167 C C . LEU A 1 157 ? -5.728 -4.488 1.627 1.00 85.12 157 LEU A C 1
ATOM 1169 O O . LEU A 1 157 ? -4.954 -4.412 0.690 1.00 85.12 157 LEU A O 1
ATOM 1173 N N . LEU A 1 158 ? -6.689 -3.582 1.829 1.00 84.00 158 LEU A N 1
ATOM 1174 C CA . LEU A 1 158 ? -6.865 -2.393 0.984 1.00 84.00 158 LEU A CA 1
ATOM 1175 C C . LEU A 1 158 ? -5.720 -1.379 1.102 1.00 84.00 158 LEU A C 1
ATOM 1177 O O . LEU A 1 158 ? -5.625 -0.475 0.277 1.00 84.00 158 LEU A O 1
ATOM 1181 N N . SER A 1 159 ? -4.919 -1.460 2.165 1.00 80.00 159 SER A N 1
ATOM 1182 C CA . SER A 1 159 ? -3.774 -0.568 2.373 1.00 80.00 159 SER A CA 1
ATOM 1183 C C . SER A 1 159 ? -2.460 -1.160 1.860 1.00 80.00 159 SER A C 1
ATOM 1185 O O . SER A 1 159 ? -1.441 -0.474 1.948 1.00 80.00 159 SER A O 1
ATOM 1187 N N . ALA A 1 160 ? -2.482 -2.413 1.396 1.00 78.81 160 ALA A N 1
ATOM 1188 C CA . ALA A 1 160 ? -1.352 -3.112 0.800 1.00 78.81 160 ALA A CA 1
ATOM 1189 C C . ALA A 1 160 ? -1.393 -2.994 -0.724 1.00 78.81 160 ALA A C 1
ATOM 1191 O O . ALA A 1 160 ? -0.307 -2.787 -1.304 1.00 78.81 160 ALA A O 1
#

Secondary structure (DSSP, 8-state):
-TTTTS---STHHHHHHHHHHHHHHHHHTS---HHHHHHHHHHHHHHHHHHTGGGGGS-THHHHHHHHHHHHHHHHHHT-GGGHHHH-GGG---------HHHHHHHHHHHHHHHHHHHHHHHHSHHHHHHHHHHH-HHHHHHTT--HHHHHHHHHHTT-

pLDDT: mean 83.07, std 8.51, range [52.81, 95.38]

Sequence (160 aa):
LYGFTGYLPFGYVGFYGIGAYGASLAMLDLHLAPVPALVFGMVVAVVLALILMPLLRLSGAYFSIASLAASQAIYYVISNPSLIGLTNGPYGISLAASYDATASYIAMAVILGLSVAIVLYLRRSRFGMTLQAIRDDPISAEMAGVSVVRERTIAWLLSA